Protein AF-A0A8B9FS66-F1 (afdb_monomer_lite)

Radius of gyration: 12.89 Å; chains: 1; bounding box: 35×17×32 Å

pLDDT: mean 78.15, std 10.52, range [42.41, 89.31]

Foldseek 3Di:
DQVVLCVLCVLLVHDLVDDLVVLVVSLVVVCVVLPCVVPVDCPCVVSNVSSVVSNVQSNDPVSVVVVSVVVVPD

Structure (mmCIF, N/CA/C/O backbone):
data_AF-A0A8B9FS66-F1
#
_entry.id   AF-A0A8B9FS66-F1
#
loop_
_atom_site.group_PDB
_atom_site.id
_atom_site.type_symbol
_atom_site.label_atom_id
_atom_site.label_alt_id
_atom_site.label_comp_id
_atom_site.label_asym_id
_atom_site.label_entity_id
_atom_site.label_seq_id
_atom_site.pdbx_PDB_ins_code
_atom_site.Cartn_x
_atom_site.Cartn_y
_atom_site.Cartn_z
_atom_site.occupancy
_atom_site.B_iso_or_equiv
_atom_site.auth_seq_id
_atom_site.auth_comp_id
_atom_site.auth_asym_id
_atom_site.auth_atom_id
_atom_site.pdbx_PDB_model_num
ATOM 1 N N . LYS A 1 1 ? -20.149 -6.205 3.260 1.00 49.94 1 LYS A N 1
ATOM 2 C CA . LYS A 1 1 ? -19.327 -7.284 3.897 1.00 49.94 1 LYS A CA 1
ATOM 3 C C . LYS A 1 1 ? -17.847 -6.875 3.965 1.00 49.94 1 LYS A C 1
ATOM 5 O O . LYS A 1 1 ? -17.290 -6.555 2.923 1.00 49.94 1 LYS A O 1
ATOM 10 N N . VAL A 1 2 ? -17.159 -7.056 5.107 1.00 53.84 2 VAL A N 1
ATOM 11 C CA . VAL A 1 2 ? -15.691 -6.887 5.386 1.00 53.84 2 VAL A CA 1
ATOM 12 C C . VAL A 1 2 ? -14.712 -7.452 4.314 1.00 53.84 2 VAL A C 1
ATOM 14 O O . VAL A 1 2 ? -13.505 -7.215 4.331 1.00 53.84 2 VAL A O 1
ATOM 17 N N . LYS A 1 3 ? -15.229 -8.185 3.325 1.00 56.75 3 LYS A N 1
ATOM 18 C CA . LYS A 1 3 ? -14.532 -8.820 2.204 1.00 56.75 3 LYS A CA 1
ATOM 19 C C . LYS A 1 3 ? -13.687 -7.873 1.343 1.00 56.75 3 LYS A C 1
ATOM 21 O O . LYS A 1 3 ? -12.686 -8.332 0.803 1.00 56.75 3 LYS A O 1
ATOM 26 N N . LYS A 1 4 ? -14.058 -6.595 1.198 1.00 63.78 4 LYS A N 1
ATOM 27 C CA . LYS A 1 4 ? -13.366 -5.672 0.275 1.00 63.78 4 LYS A CA 1
ATOM 28 C C . LYS A 1 4 ? -12.085 -5.081 0.874 1.00 63.78 4 LYS A C 1
ATOM 30 O O . LYS A 1 4 ? -11.054 -5.056 0.215 1.00 63.78 4 LYS A O 1
ATOM 35 N N . THR A 1 5 ? -12.080 -4.770 2.166 1.00 64.38 5 THR A N 1
ATOM 36 C CA . THR A 1 5 ? -10.853 -4.359 2.868 1.00 64.38 5 THR A CA 1
ATOM 37 C C . THR A 1 5 ? -9.864 -5.518 2.986 1.00 64.38 5 THR A C 1
ATOM 39 O O . THR A 1 5 ? -8.679 -5.346 2.722 1.00 64.38 5 THR A O 1
ATOM 42 N N . LEU A 1 6 ? -10.356 -6.736 3.257 1.00 68.25 6 LEU A N 1
ATOM 43 C CA . LEU A 1 6 ? -9.557 -7.970 3.186 1.00 68.25 6 LEU A CA 1
ATOM 44 C C . LEU A 1 6 ? -8.933 -8.198 1.802 1.00 68.25 6 LEU A C 1
ATOM 46 O O . LEU A 1 6 ? -7.839 -8.754 1.712 1.00 68.25 6 LEU A O 1
ATOM 50 N N . HIS A 1 7 ? -9.608 -7.770 0.735 1.00 75.06 7 HIS A N 1
ATOM 51 C CA . HIS A 1 7 ? -9.087 -7.852 -0.625 1.00 75.06 7 HIS A CA 1
ATOM 52 C C . HIS A 1 7 ? -7.904 -6.896 -0.837 1.00 75.06 7 HIS A C 1
ATOM 54 O O . HIS A 1 7 ? -6.865 -7.334 -1.321 1.00 75.06 7 HIS A O 1
ATOM 60 N N . PHE A 1 8 ? -7.991 -5.644 -0.377 1.00 78.88 8 PHE A N 1
ATOM 61 C CA . PHE A 1 8 ? -6.875 -4.689 -0.452 1.00 78.88 8 PHE A CA 1
ATOM 62 C C . PHE A 1 8 ? -5.657 -5.107 0.374 1.00 78.88 8 PHE A C 1
ATOM 64 O O . PHE A 1 8 ? -4.526 -5.022 -0.103 1.00 78.88 8 PHE A O 1
ATOM 71 N N . CYS A 1 9 ? -5.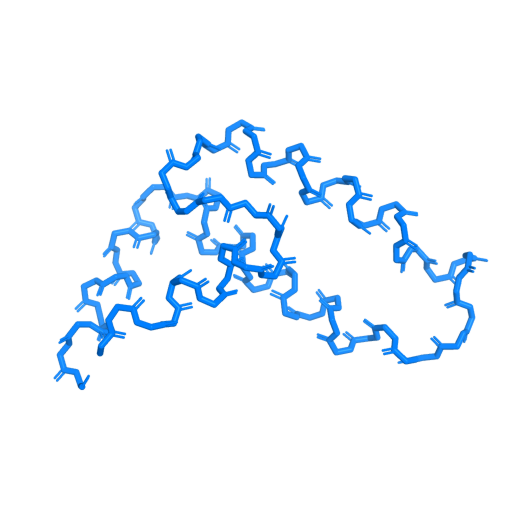874 -5.639 1.578 1.00 79.19 9 CYS A N 1
ATOM 72 C CA . CYS A 1 9 ? -4.782 -6.194 2.378 1.00 79.19 9 CYS A CA 1
ATOM 73 C C . CYS A 1 9 ? -4.118 -7.380 1.654 1.00 79.19 9 CYS A C 1
ATOM 75 O O . CYS A 1 9 ? -2.892 -7.464 1.603 1.00 79.19 9 CYS A O 1
ATOM 77 N N . LYS A 1 10 ? -4.912 -8.251 1.008 1.00 79.94 10 LYS A N 1
ATOM 78 C CA . LYS A 1 10 ? -4.399 -9.348 0.172 1.00 79.94 10 LYS A CA 1
ATOM 79 C C . LYS A 1 10 ? -3.621 -8.865 -1.053 1.00 79.94 10 LYS A C 1
ATOM 81 O O . LYS A 1 10 ? -2.607 -9.480 -1.362 1.00 79.94 10 LYS A O 1
ATOM 86 N N . ILE A 1 11 ? -4.045 -7.785 -1.715 1.00 81.25 11 ILE A N 1
ATOM 87 C CA . ILE A 1 11 ? -3.318 -7.181 -2.850 1.00 81.25 11 ILE A CA 1
ATOM 88 C C . ILE A 1 11 ? -1.921 -6.723 -2.415 1.00 81.25 11 ILE A C 1
ATOM 90 O O . ILE A 1 11 ? -0.943 -6.966 -3.117 1.00 81.25 11 ILE A O 1
ATOM 94 N N . LEU A 1 12 ? -1.814 -6.128 -1.224 1.00 80.12 12 LEU A N 1
ATOM 95 C CA . LEU A 1 12 ? -0.531 -5.731 -0.636 1.00 80.12 12 LEU A CA 1
ATOM 96 C C . LEU A 1 12 ? 0.263 -6.912 -0.046 1.00 80.12 12 LEU A C 1
ATOM 98 O O . LEU A 1 12 ? 1.407 -6.732 0.371 1.00 80.12 12 LEU A O 1
ATOM 102 N N . GLY A 1 13 ? -0.325 -8.112 0.013 1.00 78.56 13 GLY A N 1
ATOM 103 C CA . GLY A 1 13 ? 0.276 -9.290 0.638 1.00 78.56 13 GLY A CA 1
ATOM 104 C C . GLY A 1 13 ? 0.412 -9.176 2.159 1.00 78.56 13 GLY A C 1
ATOM 105 O O . GLY A 1 13 ? 1.306 -9.789 2.739 1.00 78.56 13 GLY A O 1
ATOM 106 N N . MET A 1 14 ? -0.435 -8.375 2.810 1.00 79.94 14 MET A N 1
ATOM 107 C CA . MET A 1 14 ? -0.361 -8.084 4.245 1.00 79.94 14 MET A CA 1
ATOM 108 C C . MET A 1 14 ? -1.648 -8.461 4.977 1.00 79.94 14 MET A C 1
ATOM 110 O O . MET A 1 14 ? -2.714 -8.627 4.382 1.00 79.94 14 MET A O 1
ATOM 114 N N . SER A 1 15 ? -1.564 -8.555 6.304 1.00 75.06 15 SER A N 1
ATOM 115 C CA . SER A 1 15 ? -2.758 -8.658 7.141 1.00 75.06 15 SER A CA 1
ATOM 116 C C . SER A 1 15 ? -3.445 -7.297 7.238 1.00 75.06 15 SER A C 1
ATOM 118 O O . SER A 1 15 ? -2.788 -6.261 7.285 1.00 75.06 15 SER A O 1
ATOM 120 N N . CYS A 1 16 ? -4.772 -7.264 7.359 1.00 67.25 16 CYS A N 1
ATOM 121 C CA . CYS A 1 16 ? -5.450 -6.000 7.647 1.00 67.25 16 CYS A CA 1
ATOM 122 C C . CYS A 1 16 ? -5.083 -5.437 9.021 1.00 67.25 16 CYS A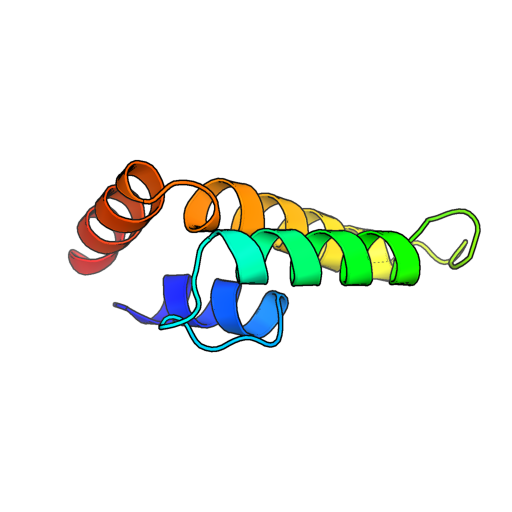 C 1
ATOM 124 O O . CYS A 1 16 ? -5.224 -4.245 9.243 1.00 67.25 16 CYS A O 1
ATOM 126 N N . SER A 1 17 ? -4.560 -6.233 9.949 1.00 69.06 17 SER A N 1
ATOM 127 C CA . SER A 1 17 ? -4.048 -5.718 11.227 1.00 69.06 17 SER A CA 1
ATOM 128 C C . SER A 1 17 ? -2.705 -4.978 11.114 1.00 69.06 17 SER A C 1
ATOM 130 O O . SER A 1 17 ? -2.188 -4.503 12.120 1.00 69.06 17 SER A O 1
ATOM 132 N N . THR A 1 18 ? -2.125 -4.880 9.916 1.00 78.56 18 THR A N 1
ATOM 133 C CA . THR A 1 18 ? -0.822 -4.258 9.683 1.00 78.56 18 THR A CA 1
ATOM 134 C C . THR A 1 18 ? -0.860 -2.727 9.819 1.00 78.56 18 THR A C 1
ATOM 136 O O . THR A 1 18 ? -1.854 -2.078 9.484 1.00 78.56 18 THR A O 1
ATOM 139 N N . SER A 1 19 ? 0.239 -2.149 10.324 1.00 83.50 19 SER A N 1
ATOM 140 C CA . SER A 1 19 ? 0.384 -0.708 10.558 1.00 83.50 19 SER A CA 1
ATOM 141 C C . SER A 1 19 ? 0.496 0.096 9.254 1.00 83.50 19 SER A C 1
ATOM 143 O O . SER A 1 19 ? 0.974 -0.410 8.238 1.00 83.50 19 SER A O 1
ATOM 145 N N . ILE A 1 20 ? 0.144 1.387 9.287 1.00 84.81 20 ILE A N 1
ATOM 146 C CA . ILE A 1 20 ? 0.291 2.297 8.130 1.00 84.81 20 ILE A CA 1
ATOM 147 C C . ILE A 1 20 ? 1.742 2.329 7.615 1.00 84.81 20 ILE A C 1
ATOM 149 O O . ILE A 1 20 ? 1.983 2.359 6.406 1.00 84.81 20 ILE A O 1
ATOM 153 N N . LYS A 1 21 ? 2.730 2.274 8.522 1.00 86.62 21 LYS A N 1
ATOM 154 C CA . LYS A 1 21 ? 4.157 2.234 8.155 1.00 86.62 21 LYS A CA 1
ATOM 155 C C . LYS A 1 21 ? 4.492 1.010 7.305 1.00 86.62 21 LYS A C 1
ATOM 157 O O . LYS A 1 21 ? 5.241 1.124 6.336 1.00 86.62 21 LYS A O 1
ATOM 162 N N . ASP A 1 22 ? 3.942 -0.140 7.659 1.00 86.88 22 ASP A N 1
ATOM 163 C CA . ASP A 1 22 ? 4.176 -1.391 6.947 1.00 86.88 22 ASP A CA 1
ATOM 164 C C . ASP A 1 22 ? 3.421 -1.431 5.613 1.00 86.88 22 ASP A C 1
ATOM 166 O O . ASP A 1 22 ? 4.001 -1.836 4.607 1.00 86.88 22 ASP A O 1
ATOM 170 N N . ILE A 1 23 ? 2.190 -0.905 5.569 1.00 85.94 23 ILE A N 1
ATOM 171 C CA . ILE A 1 23 ? 1.416 -0.714 4.330 1.00 85.94 23 ILE A CA 1
ATOM 172 C C . ILE A 1 23 ? 2.213 0.121 3.322 1.00 85.94 23 ILE A C 1
ATOM 174 O O . ILE A 1 23 ? 2.355 -0.264 2.161 1.00 85.94 23 ILE A O 1
ATOM 178 N N . ARG A 1 24 ? 2.814 1.230 3.772 1.00 87.00 24 ARG A N 1
ATOM 179 C CA . ARG A 1 24 ? 3.658 2.083 2.924 1.00 87.00 24 ARG A CA 1
ATOM 180 C C . ARG A 1 24 ? 4.912 1.365 2.428 1.00 87.00 24 ARG A C 1
ATOM 182 O O . ARG A 1 24 ? 5.265 1.506 1.257 1.00 87.00 24 ARG A O 1
ATOM 189 N N . LYS A 1 25 ? 5.570 0.576 3.283 1.00 89.31 25 LYS A N 1
ATOM 190 C CA . LYS A 1 25 ? 6.737 -0.229 2.885 1.00 89.31 25 LYS A CA 1
ATOM 191 C C . LYS A 1 25 ? 6.375 -1.289 1.844 1.00 89.31 25 LYS A C 1
ATOM 193 O O . LYS A 1 25 ? 7.096 -1.439 0.859 1.00 89.31 25 LYS A O 1
ATOM 198 N N . ALA A 1 26 ? 5.273 -2.011 2.035 1.00 88.25 26 ALA A N 1
ATOM 199 C CA . ALA A 1 26 ? 4.825 -3.024 1.083 1.00 88.25 26 ALA A CA 1
ATOM 200 C C . ALA A 1 26 ? 4.416 -2.409 -0.256 1.00 88.25 26 ALA A C 1
ATOM 202 O O . ALA A 1 26 ? 4.832 -2.910 -1.298 1.00 88.25 26 ALA A O 1
ATOM 203 N N . TYR A 1 27 ? 3.694 -1.284 -0.227 1.00 88.81 27 TYR A N 1
ATOM 204 C CA . TYR A 1 27 ? 3.346 -0.522 -1.423 1.00 88.81 27 TYR A CA 1
ATOM 205 C C . TYR A 1 27 ? 4.594 -0.143 -2.229 1.00 88.81 27 TYR A C 1
ATOM 207 O O . TYR A 1 27 ? 4.690 -0.482 -3.404 1.00 88.81 27 TYR A O 1
ATOM 215 N N . GLN A 1 28 ? 5.600 0.464 -1.589 1.00 88.81 28 GLN A N 1
ATOM 216 C CA . GLN A 1 28 ? 6.857 0.819 -2.261 1.00 88.81 28 GLN A CA 1
ATOM 217 C C . GLN A 1 28 ? 7.563 -0.402 -2.859 1.00 88.81 28 GLN A C 1
ATOM 219 O O . GLN A 1 28 ? 8.029 -0.358 -3.997 1.00 88.81 28 GLN A O 1
ATOM 224 N N . LYS A 1 29 ? 7.610 -1.515 -2.119 1.00 89.00 29 LYS A N 1
ATOM 225 C CA . LYS A 1 29 ? 8.223 -2.760 -2.592 1.00 89.00 29 LYS A CA 1
ATOM 226 C C . LYS A 1 29 ? 7.489 -3.341 -3.806 1.00 89.00 29 LYS A C 1
ATOM 228 O O . LYS A 1 29 ? 8.134 -3.910 -4.684 1.00 89.00 29 LYS A O 1
ATOM 233 N N . LEU A 1 30 ? 6.163 -3.230 -3.852 1.00 87.00 30 LEU A N 1
ATOM 234 C CA . LEU A 1 30 ? 5.345 -3.704 -4.968 1.00 87.00 30 LEU A CA 1
ATOM 235 C C . LEU A 1 30 ? 5.455 -2.775 -6.178 1.00 87.00 30 LEU A C 1
ATOM 237 O O . LEU A 1 30 ? 5.665 -3.270 -7.274 1.00 87.00 30 LEU A O 1
ATOM 241 N N . VAL A 1 31 ? 5.444 -1.452 -5.996 1.00 86.38 31 VAL A N 1
ATOM 242 C CA . VAL A 1 31 ? 5.668 -0.487 -7.090 1.00 86.38 31 VAL A CA 1
ATOM 243 C C . VAL A 1 31 ? 7.015 -0.720 -7.777 1.00 86.38 31 VAL A C 1
ATOM 245 O O . VAL A 1 31 ? 7.087 -0.711 -9.000 1.00 86.38 31 VAL A O 1
ATOM 248 N N . LEU A 1 32 ? 8.076 -0.995 -7.011 1.00 86.62 32 LEU A N 1
ATOM 249 C CA . LEU A 1 32 ? 9.397 -1.313 -7.567 1.00 86.62 32 LEU A CA 1
ATOM 250 C C . LEU A 1 32 ? 9.429 -2.653 -8.319 1.00 86.62 32 LEU A C 1
ATOM 252 O O . LEU A 1 32 ? 10.169 -2.790 -9.291 1.00 86.62 32 LEU A O 1
ATOM 256 N N . GLN A 1 33 ? 8.644 -3.638 -7.876 1.00 83.94 33 GLN A N 1
ATOM 257 C CA . GLN A 1 33 ? 8.509 -4.930 -8.561 1.00 83.94 33 GLN A CA 1
ATOM 258 C C . GLN A 1 33 ? 7.663 -4.831 -9.828 1.00 83.94 33 GLN A C 1
ATOM 260 O O . GLN A 1 33 ? 7.936 -5.541 -10.787 1.00 83.94 33 GLN A O 1
ATOM 265 N N . LEU A 1 34 ? 6.662 -3.953 -9.825 1.00 82.19 34 LEU A N 1
ATOM 266 C CA . LEU A 1 34 ? 5.723 -3.722 -10.920 1.00 82.19 34 LEU A CA 1
ATOM 267 C C . LEU A 1 34 ? 6.140 -2.560 -11.826 1.00 82.19 34 LEU A C 1
ATOM 269 O O . LEU A 1 34 ? 5.351 -2.121 -12.658 1.00 82.19 34 LEU A O 1
ATOM 273 N N . HIS A 1 35 ? 7.356 -2.036 -11.655 1.00 81.81 35 HIS A N 1
ATOM 274 C CA . HIS A 1 35 ? 7.813 -0.864 -12.387 1.00 81.81 35 HIS A CA 1
ATOM 275 C C . HIS A 1 35 ? 7.768 -1.136 -13.903 1.00 81.81 35 HIS A C 1
ATOM 277 O O . HIS A 1 35 ? 8.272 -2.182 -14.329 1.00 81.81 35 HIS A O 1
ATOM 283 N N . PRO A 1 36 ? 7.213 -0.220 -14.720 1.00 79.25 36 PRO A N 1
ATOM 284 C CA . PRO A 1 36 ? 7.004 -0.440 -16.156 1.00 79.25 36 PRO A CA 1
ATOM 285 C C . PRO A 1 36 ? 8.313 -0.675 -16.918 1.00 79.25 36 PRO A C 1
ATOM 287 O O . PRO A 1 36 ? 8.349 -1.460 -17.855 1.00 79.25 36 PRO A O 1
ATOM 290 N N . ASP A 1 37 ? 9.413 -0.074 -16.456 1.00 84.12 37 ASP A N 1
ATOM 291 C CA . ASP A 1 37 ? 10.760 -0.307 -17.006 1.00 84.12 37 ASP A CA 1
ATOM 292 C C . ASP A 1 37 ? 11.215 -1.774 -16.884 1.00 84.12 37 ASP A C 1
ATOM 294 O O . ASP A 1 37 ? 11.928 -2.288 -17.736 1.00 84.12 37 ASP A O 1
ATOM 298 N N . LYS A 1 38 ? 10.781 -2.470 -15.824 1.00 78.69 38 LYS A N 1
ATOM 299 C CA . LYS A 1 38 ? 11.125 -3.879 -15.576 1.00 78.69 38 LYS A CA 1
ATOM 300 C C . LYS A 1 38 ? 10.071 -4.855 -16.089 1.00 78.69 38 LYS A C 1
ATOM 302 O O . LYS A 1 38 ? 10.371 -6.036 -16.222 1.00 78.69 38 LYS A O 1
ATOM 307 N N . ASN A 1 39 ? 8.856 -4.376 -16.352 1.00 75.56 39 ASN A N 1
ATOM 308 C CA . ASN A 1 39 ? 7.748 -5.165 -16.878 1.00 75.56 39 ASN A CA 1
ATOM 309 C C . ASN A 1 39 ? 7.080 -4.393 -18.025 1.00 75.56 39 ASN A C 1
ATOM 311 O O . ASN A 1 39 ? 6.062 -3.733 -17.803 1.00 75.56 39 ASN A O 1
ATOM 315 N N . PRO A 1 40 ? 7.645 -4.460 -19.241 1.00 75.75 40 PRO A N 1
ATOM 316 C CA . PRO A 1 40 ? 7.077 -3.806 -20.421 1.00 75.75 40 PRO A CA 1
ATOM 317 C C . PRO A 1 40 ? 5.736 -4.424 -20.854 1.00 75.75 40 PRO A C 1
ATOM 319 O O . PRO A 1 40 ? 4.991 -3.835 -21.638 1.00 75.75 40 PRO A O 1
ATOM 322 N N . ASP A 1 41 ? 5.400 -5.597 -20.320 1.00 72.50 41 ASP A N 1
ATOM 323 C CA . ASP A 1 41 ? 4.147 -6.285 -20.578 1.00 72.50 41 ASP A CA 1
ATOM 324 C C . ASP A 1 41 ? 3.043 -5.627 -19.733 1.00 72.50 41 ASP A C 1
ATOM 326 O O . ASP A 1 41 ? 3.052 -5.690 -18.502 1.00 72.50 41 ASP A O 1
ATOM 330 N N . ASN A 1 42 ? 2.046 -5.017 -20.379 1.00 66.94 42 ASN A N 1
ATOM 331 C CA . ASN A 1 42 ? 0.905 -4.336 -19.735 1.00 66.94 42 ASN A CA 1
ATOM 332 C C . ASN A 1 42 ? 0.034 -5.224 -18.810 1.00 66.94 42 ASN A C 1
ATOM 334 O O . ASN A 1 42 ? -0.988 -4.778 -18.289 1.00 66.94 42 ASN A O 1
ATOM 338 N N . SER A 1 43 ? 0.425 -6.474 -18.569 1.00 72.38 43 SER A N 1
ATOM 339 C CA . SER A 1 43 ? -0.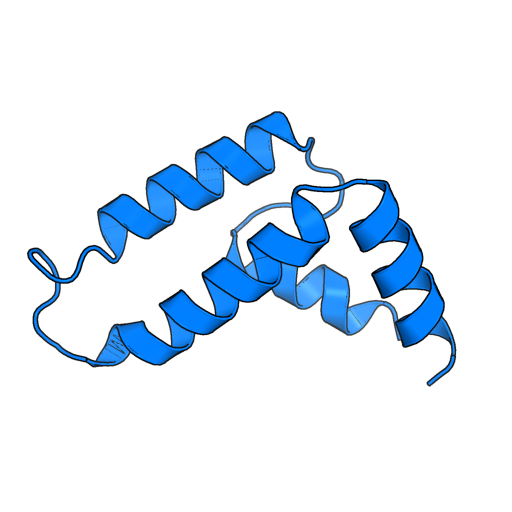240 -7.446 -17.698 1.00 72.3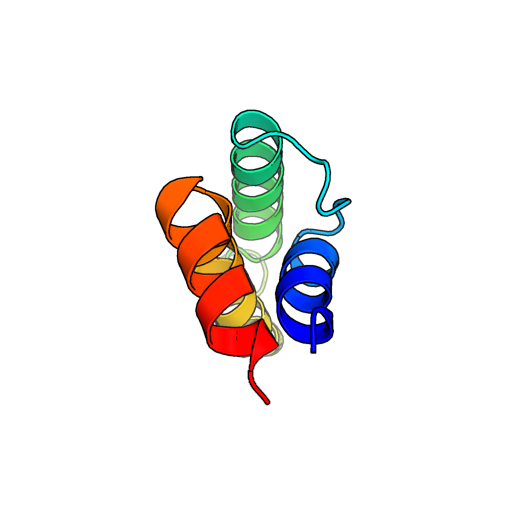8 43 SER A CA 1
ATOM 340 C C . SER A 1 43 ? -0.322 -7.005 -16.228 1.00 72.38 43 SER A C 1
ATOM 342 O O . SER A 1 43 ? -1.132 -7.537 -15.465 1.00 72.38 43 SER A O 1
ATOM 344 N N . TRP A 1 44 ? 0.461 -6.001 -15.824 1.00 74.56 44 TRP A N 1
ATOM 345 C CA . TRP A 1 44 ? 0.481 -5.474 -14.457 1.00 74.56 44 TRP A CA 1
ATOM 346 C C . TRP A 1 44 ? -0.348 -4.208 -14.251 1.00 74.56 44 TRP A C 1
ATOM 348 O O . TRP A 1 44 ? -0.558 -3.832 -13.100 1.00 74.56 44 TRP A O 1
ATOM 358 N N . GLY A 1 45 ? -0.862 -3.577 -15.313 1.00 77.81 45 GLY A N 1
ATOM 359 C CA . GLY A 1 45 ? -1.602 -2.313 -15.206 1.00 77.81 45 GLY A CA 1
ATOM 360 C C . GLY A 1 45 ? -2.798 -2.409 -14.256 1.00 77.81 45 GLY A C 1
ATOM 361 O O . GLY A 1 45 ? -2.974 -1.561 -13.385 1.00 77.81 45 GLY A O 1
ATOM 362 N N . GLN A 1 46 ? -3.552 -3.506 -14.342 1.00 80.56 46 GLN A N 1
ATOM 363 C CA . GLN A 1 46 ? -4.705 -3.741 -13.472 1.00 80.56 46 GLN A CA 1
ATOM 364 C C . GLN A 1 46 ? -4.292 -3.981 -12.012 1.00 80.56 46 GLN A C 1
ATOM 366 O O . GLN A 1 46 ? -4.853 -3.381 -11.101 1.00 80.56 46 GLN A O 1
ATOM 371 N N . LYS A 1 47 ? -3.221 -4.754 -11.784 1.00 81.31 47 LYS A N 1
ATOM 372 C CA . LYS A 1 47 ? -2.647 -4.948 -10.440 1.00 81.31 47 LYS A CA 1
ATOM 373 C C . LYS A 1 47 ? -2.104 -3.645 -9.854 1.00 81.31 47 LYS A C 1
ATOM 375 O O . LYS A 1 47 ? -2.181 -3.450 -8.648 1.00 81.31 47 LYS A O 1
ATOM 380 N N . PHE A 1 48 ? -1.557 -2.761 -10.685 1.00 83.44 48 PHE A N 1
ATOM 381 C CA . PHE A 1 48 ? -1.046 -1.461 -10.262 1.00 83.44 48 PHE A CA 1
ATOM 382 C C . PHE A 1 48 ? -2.182 -0.507 -9.871 1.00 83.44 48 PHE A C 1
ATOM 384 O O . PHE A 1 48 ? -2.082 0.185 -8.859 1.00 83.44 48 PHE A O 1
ATOM 391 N N . GLN A 1 49 ? -3.289 -0.520 -10.620 1.00 84.12 49 GLN A N 1
ATOM 392 C CA . GLN A 1 49 ? -4.511 0.206 -10.259 1.00 84.12 49 GLN A CA 1
ATOM 393 C C . GLN A 1 49 ? -5.086 -0.291 -8.926 1.00 84.12 49 GLN A C 1
ATOM 395 O O . GLN A 1 49 ? -5.348 0.517 -8.034 1.00 84.12 49 GLN A O 1
ATOM 400 N N . ASP A 1 50 ? -5.200 -1.610 -8.756 1.00 84.56 50 ASP A N 1
ATOM 401 C CA . ASP A 1 50 ? -5.653 -2.227 -7.505 1.00 84.56 50 ASP A CA 1
ATOM 402 C C . ASP A 1 50 ? -4.724 -1.892 -6.326 1.00 84.56 50 ASP A C 1
ATOM 404 O O . ASP A 1 50 ? -5.186 -1.619 -5.217 1.00 84.56 50 ASP A O 1
ATOM 408 N N . LEU A 1 51 ? -3.408 -1.864 -6.563 1.00 86.88 51 LEU A N 1
ATOM 409 C CA . LEU A 1 51 ? -2.398 -1.492 -5.572 1.00 86.88 51 LEU A CA 1
ATOM 410 C C . LEU A 1 51 ? -2.546 -0.029 -5.125 1.00 86.88 51 LEU A C 1
ATOM 412 O O . LEU A 1 51 ? -2.462 0.262 -3.930 1.00 86.88 51 LEU A O 1
ATOM 416 N N . GLY A 1 52 ? -2.778 0.882 -6.073 1.00 87.31 52 GLY A N 1
ATOM 417 C CA . GLY A 1 52 ? -3.021 2.297 -5.800 1.00 87.31 52 GLY A CA 1
ATOM 418 C C . GLY A 1 52 ? -4.297 2.512 -4.987 1.00 87.31 52 GLY A C 1
ATOM 419 O O . GLY A 1 52 ? -4.258 3.183 -3.957 1.00 87.31 52 GLY A O 1
ATOM 420 N N . ALA A 1 53 ? -5.396 1.864 -5.385 1.00 86.88 53 ALA A N 1
ATOM 421 C CA . ALA A 1 53 ? -6.665 1.918 -4.659 1.00 86.88 53 ALA A CA 1
ATOM 422 C C . ALA A 1 53 ? -6.538 1.351 -3.234 1.00 86.88 53 ALA A C 1
ATOM 424 O O . ALA A 1 53 ? -7.020 1.953 -2.271 1.00 86.88 53 ALA A O 1
ATOM 425 N N . ALA A 1 54 ? -5.833 0.225 -3.078 1.00 86.19 54 ALA A N 1
ATOM 426 C CA . ALA A 1 54 ? -5.554 -0.366 -1.775 1.00 86.19 54 ALA A CA 1
ATOM 427 C C . ALA A 1 54 ? -4.767 0.594 -0.877 1.00 86.19 54 ALA A C 1
ATOM 429 O O . ALA A 1 54 ? -5.116 0.775 0.290 1.00 86.19 54 ALA A O 1
ATOM 430 N N . TYR A 1 55 ? -3.717 1.222 -1.409 1.00 88.69 55 TYR A N 1
ATOM 431 C CA . TYR A 1 55 ? -2.906 2.168 -0.653 1.00 88.69 55 TYR A CA 1
ATOM 432 C C . TYR A 1 55 ? -3.688 3.431 -0.286 1.00 88.69 55 TYR A C 1
ATOM 434 O O . TYR A 1 55 ? -3.613 3.862 0.860 1.00 88.69 55 TYR A O 1
ATOM 442 N N . GLU A 1 56 ? -4.484 4.000 -1.191 1.00 86.69 56 GLU A N 1
ATOM 443 C CA . GLU A 1 56 ? -5.273 5.206 -0.908 1.00 86.69 56 GLU A CA 1
ATOM 444 C C . GLU A 1 56 ? -6.238 5.011 0.269 1.00 86.69 56 GLU A C 1
ATOM 446 O O . GLU A 1 56 ? -6.390 5.905 1.101 1.00 86.69 56 GLU A O 1
ATOM 451 N N . VAL A 1 57 ? -6.845 3.826 0.365 1.00 86.19 57 VAL A N 1
ATOM 452 C CA . VAL A 1 57 ? -7.773 3.478 1.445 1.00 86.19 57 VAL A CA 1
ATOM 453 C C . VAL A 1 57 ? -7.039 3.082 2.725 1.00 86.19 57 VAL A C 1
ATOM 455 O O . VAL A 1 57 ? -7.457 3.471 3.809 1.00 86.19 57 VAL A O 1
ATOM 458 N N . LEU A 1 58 ? -5.973 2.282 2.630 1.00 83.75 58 LEU A N 1
ATOM 459 C CA . LEU A 1 58 ? -5.309 1.694 3.800 1.00 83.75 58 LEU A CA 1
ATOM 460 C C . LEU A 1 58 ? -4.226 2.589 4.418 1.00 83.75 58 LEU A C 1
ATOM 462 O O . LEU A 1 58 ? -3.878 2.389 5.581 1.00 83.75 58 LEU A O 1
ATOM 466 N N . SER A 1 59 ? -3.675 3.542 3.662 1.00 84.50 59 SER A N 1
ATOM 467 C CA . SER A 1 59 ? -2.629 4.459 4.145 1.00 84.50 59 SER A CA 1
ATOM 468 C C . SER A 1 59 ? -3.144 5.508 5.128 1.00 84.50 59 SER A C 1
ATOM 470 O O . SER A 1 59 ? -2.345 6.105 5.848 1.00 84.50 59 SER A O 1
ATOM 472 N N . ASP A 1 60 ? -4.458 5.700 5.184 1.00 85.56 60 ASP A N 1
ATOM 473 C CA . ASP A 1 60 ? -5.123 6.668 6.039 1.00 85.56 60 ASP A CA 1
ATOM 474 C C . ASP A 1 60 ? -6.110 5.936 6.957 1.00 85.56 60 ASP A C 1
ATOM 476 O O . ASP A 1 60 ? -6.977 5.185 6.506 1.00 85.56 60 ASP A O 1
ATOM 480 N N . GLU A 1 61 ? -5.948 6.112 8.268 1.00 82.56 61 GLU A N 1
ATOM 481 C CA . GLU A 1 61 ? -6.774 5.414 9.254 1.00 82.56 61 GLU A CA 1
ATOM 482 C C . GLU A 1 61 ? -8.244 5.847 9.190 1.00 82.56 61 GLU A C 1
ATOM 484 O O . GLU A 1 61 ? -9.142 5.027 9.400 1.00 82.56 61 GLU A O 1
ATOM 489 N N . GLU A 1 62 ? -8.500 7.116 8.876 1.00 85.00 62 GLU A N 1
ATOM 490 C CA . GLU A 1 62 ? -9.843 7.661 8.748 1.00 85.00 62 GLU A CA 1
ATOM 491 C C . GLU A 1 62 ? -10.507 7.142 7.475 1.00 85.00 62 GLU A C 1
ATOM 493 O O . GLU A 1 62 ? -11.605 6.587 7.555 1.00 85.00 62 GLU A O 1
ATOM 498 N N . LYS A 1 63 ? -9.817 7.191 6.327 1.00 83.75 63 LYS A N 1
ATOM 49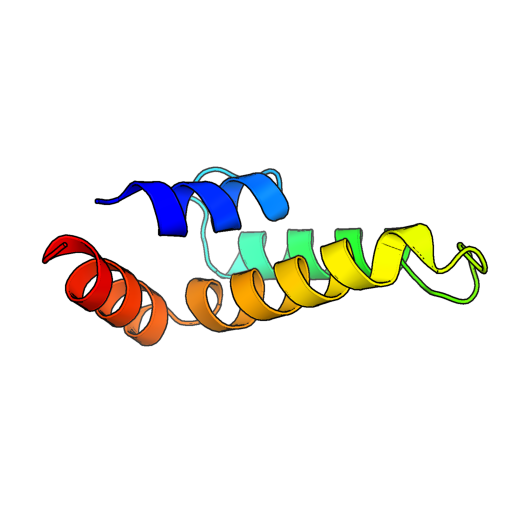9 C CA . LYS A 1 63 ? -10.331 6.594 5.080 1.00 83.75 63 LYS A CA 1
ATOM 500 C C . LYS A 1 63 ? -10.568 5.103 5.227 1.00 83.75 63 LYS A C 1
ATOM 502 O O . LYS A 1 63 ? -11.578 4.593 4.755 1.00 83.75 63 LYS A O 1
ATOM 507 N N . ARG A 1 64 ? -9.683 4.392 5.922 1.00 83.19 64 ARG A N 1
ATOM 508 C CA . ARG A 1 64 ? -9.841 2.965 6.196 1.00 83.19 64 ARG A CA 1
ATOM 509 C C . ARG A 1 64 ? -11.075 2.683 7.052 1.00 83.19 64 ARG A C 1
ATOM 511 O O . ARG A 1 64 ? -11.807 1.736 6.764 1.00 83.19 64 ARG A O 1
ATOM 518 N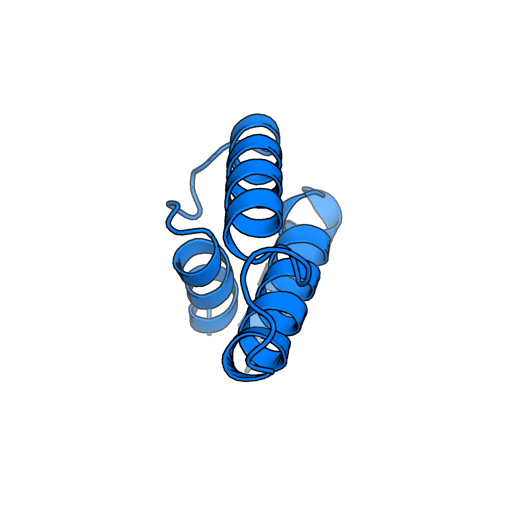 N . LYS A 1 65 ? -11.311 3.480 8.099 1.00 81.75 65 LYS A N 1
ATOM 519 C CA . LYS A 1 65 ? -12.515 3.376 8.942 1.00 81.75 65 LYS A CA 1
ATOM 520 C C . LYS A 1 65 ? -13.774 3.711 8.151 1.00 81.75 65 LYS A C 1
ATOM 522 O O . LYS A 1 65 ? -14.730 2.945 8.216 1.00 81.75 65 LYS A O 1
ATOM 527 N N . GLN A 1 66 ? -13.758 4.792 7.374 1.00 82.00 66 GLN A N 1
ATOM 528 C CA . GLN A 1 66 ? -14.870 5.193 6.514 1.00 82.00 66 GLN A CA 1
ATOM 529 C C . GLN A 1 66 ? -15.171 4.123 5.468 1.00 82.00 66 GLN A C 1
ATOM 531 O O . GLN A 1 66 ? -16.319 3.727 5.333 1.00 82.00 66 GLN A O 1
ATOM 536 N N . TYR A 1 67 ? -14.156 3.593 4.788 1.00 77.50 67 TYR A N 1
ATOM 537 C CA . TYR A 1 67 ? -14.300 2.529 3.798 1.00 77.50 67 TYR A CA 1
ATOM 538 C C . TYR A 1 67 ? -14.863 1.251 4.422 1.00 77.50 67 TYR A C 1
ATOM 540 O O . TYR A 1 67 ? -15.777 0.640 3.870 1.00 77.50 67 TYR A O 1
ATOM 548 N N . ASN A 1 68 ? -14.369 0.871 5.605 1.00 74.56 68 ASN A N 1
ATOM 549 C CA . ASN A 1 68 ? -14.950 -0.227 6.370 1.00 74.56 68 ASN A CA 1
ATOM 550 C C . ASN A 1 68 ? -16.429 0.033 6.677 1.00 74.56 68 ASN A C 1
ATOM 552 O O . ASN A 1 68 ? -17.245 -0.827 6.371 1.00 74.56 68 ASN A O 1
ATOM 556 N N . ALA A 1 69 ? -16.774 1.209 7.206 1.00 75.00 69 ALA A N 1
ATOM 557 C CA . ALA A 1 69 ? -18.139 1.562 7.596 1.00 75.00 69 ALA A CA 1
ATOM 558 C C . ALA A 1 69 ? -19.105 1.675 6.399 1.00 75.00 69 ALA A C 1
ATOM 560 O O . ALA A 1 69 ? -20.250 1.235 6.485 1.00 75.00 69 ALA A O 1
ATOM 561 N N . TYR A 1 70 ? -18.651 2.224 5.266 1.00 70.25 70 TYR A N 1
ATOM 562 C CA . TYR A 1 70 ? -19.448 2.359 4.041 1.00 70.25 70 TYR A CA 1
ATOM 563 C C . TYR A 1 70 ? -19.747 0.997 3.409 1.00 70.25 70 TYR A C 1
ATOM 565 O O . TYR A 1 70 ? -20.840 0.772 2.902 1.00 70.25 70 TYR A O 1
ATOM 573 N N . HIS A 1 71 ? -18.791 0.066 3.464 1.00 63.31 71 HIS A N 1
ATOM 574 C CA . HIS A 1 71 ? -18.923 -1.268 2.872 1.00 63.31 71 HIS A CA 1
ATOM 575 C C . HIS A 1 71 ? -19.369 -2.355 3.866 1.00 63.31 71 HIS A C 1
ATOM 577 O O . HIS A 1 71 ? -19.428 -3.542 3.520 1.00 63.31 71 HIS A O 1
ATOM 583 N N . GLU A 1 72 ? -19.704 -1.978 5.100 1.00 57.09 72 GLU A N 1
ATOM 584 C CA . GLU A 1 72 ? -20.332 -2.849 6.097 1.00 57.09 72 GLU A CA 1
ATOM 585 C C . GLU A 1 72 ? -21.854 -2.958 5.900 1.00 57.09 72 GLU A C 1
ATOM 587 O O . GLU A 1 72 ? -22.436 -3.957 6.315 1.00 57.09 72 GLU A O 1
ATOM 592 N N . LYS A 1 73 ? -22.478 -2.001 5.194 1.00 43.88 73 LYS A N 1
ATOM 593 C CA . LYS A 1 73 ? -23.940 -1.906 5.019 1.00 43.88 73 LYS A CA 1
ATOM 594 C C . LYS A 1 73 ? -24.553 -2.637 3.808 1.00 43.88 73 LYS A C 1
ATOM 596 O O . LYS A 1 73 ? -25.775 -2.652 3.718 1.00 43.88 73 LYS A O 1
ATOM 601 N N . ASP A 1 74 ? -23.752 -3.287 2.959 1.00 42.41 74 ASP A N 1
ATOM 602 C CA . ASP A 1 74 ? -24.208 -4.151 1.842 1.00 42.41 74 ASP A CA 1
ATOM 603 C C . ASP A 1 74 ? -23.826 -5.635 2.024 1.00 42.41 74 ASP A C 1
ATOM 605 O O . ASP A 1 74 ? -22.644 -5.942 2.357 1.00 42.41 74 ASP A O 1
#

InterPro domains:
  IPR001623 DnaJ domain [PF00226] (10-68)
  IPR001623 DnaJ domain [PR00625] (9-27)
  IPR001623 DnaJ domain [PR00625] (27-42)
  IPR001623 DnaJ domain [PR00625] (43-63)
  IPR001623 DnaJ domain [PR00625] (63-74)
  IPR001623 DnaJ domain [PS50076] (7-71)
  IPR001623 DnaJ domain [SM00271] (6-63)
  IPR001623 DnaJ domain [cd06257] (10-60)
  IPR018253 DnaJ domain, conserved site [PS00636] (48-67)
  IPR036869 Chaperone J-domain superfamily [G3DSA:1.10.287.110] (1-74)
  IPR036869 Chaperone J-domain superfamily [SSF46565] (4-71)
  IPR051736 DnaJ homolog subfamily B member 11-like [PTHR44298] (7-72)

Secondary structure (DSSP, 8-state):
-THHHHHHHHHTTS-TT--HHHHHHHHHHHHHHS-TTT--SGGGHHHHHHHHHHHHHHSSHHHHHHHHHHTS--

Sequence (74 aa):
KVKKTLHFCKILGMSCSTSIKDIRKAYQKLVLQLHPDKNPDNSWGQKFQDLGAAYEVLSDEEKRKQYNAYHEKD

Organism: NCBI:txid241587